Protein AF-A0A2U8I8Z3-F1 (afdb_monomer)

Radius of gyration: 23.78 Å; Cα contacts (8 Å, |Δi|>4): 12; chains: 1; bounding box: 50×33×73 Å

Secondary structure (DSSP, 8-state):
-------PPPGGGSS-PPPHHHHHHHHHHHHHHH---------HHHHHHHHHHHHHTT--HHHHHHHHHHHHHHTT-

Structure (mmCIF, N/CA/C/O backbone):
data_AF-A0A2U8I8Z3-F1
#
_entry.id   AF-A0A2U8I8Z3-F1
#
loop_
_atom_site.group_PDB
_atom_site.id
_atom_site.type_symbol
_atom_site.label_atom_id
_atom_site.label_alt_id
_atom_site.label_comp_id
_atom_site.label_asym_id
_atom_site.label_entity_id
_atom_site.label_seq_id
_atom_site.pdbx_PDB_ins_code
_atom_site.Cart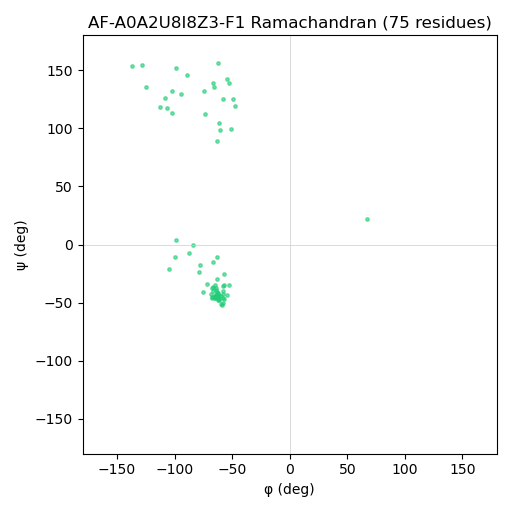n_x
_atom_site.Cartn_y
_atom_site.Cartn_z
_atom_site.occupancy
_atom_site.B_iso_or_equiv
_atom_site.auth_seq_id
_atom_site.auth_comp_id
_atom_site.auth_asym_id
_atom_site.auth_atom_id
_atom_site.pdbx_PDB_model_num
ATOM 1 N N . MET A 1 1 ? 36.376 22.469 -48.908 1.00 36.06 1 MET A N 1
ATOM 2 C CA . MET A 1 1 ? 36.598 21.163 -48.256 1.00 36.06 1 MET A CA 1
ATOM 3 C C . MET A 1 1 ? 36.494 21.401 -46.761 1.00 36.06 1 MET A C 1
ATOM 5 O O . MET A 1 1 ? 37.231 22.240 -46.267 1.00 36.06 1 MET A O 1
ATOM 9 N N . THR A 1 2 ? 35.518 20.805 -46.076 1.00 44.84 2 THR A N 1
ATOM 10 C CA . THR A 1 2 ? 35.259 21.062 -44.647 1.00 44.84 2 THR A CA 1
ATOM 11 C C . THR A 1 2 ? 35.827 19.904 -43.836 1.00 44.84 2 THR A C 1
ATOM 13 O O . THR A 1 2 ? 35.364 18.774 -43.972 1.00 44.84 2 THR A O 1
ATOM 16 N N . GLU A 1 3 ? 36.859 20.175 -43.041 1.00 50.75 3 GLU A N 1
ATOM 17 C CA . GLU A 1 3 ? 37.503 19.183 -42.178 1.00 50.75 3 GLU A CA 1
ATOM 18 C C . GLU A 1 3 ? 36.550 18.726 -41.054 1.00 50.75 3 GLU A C 1
ATOM 20 O O . GLU A 1 3 ? 35.832 19.551 -40.474 1.00 50.75 3 GLU A O 1
ATOM 25 N N . PRO A 1 4 ? 36.507 17.424 -40.716 1.00 50.22 4 PRO A N 1
ATOM 26 C CA . PRO A 1 4 ? 35.704 16.939 -39.606 1.00 50.22 4 PRO A 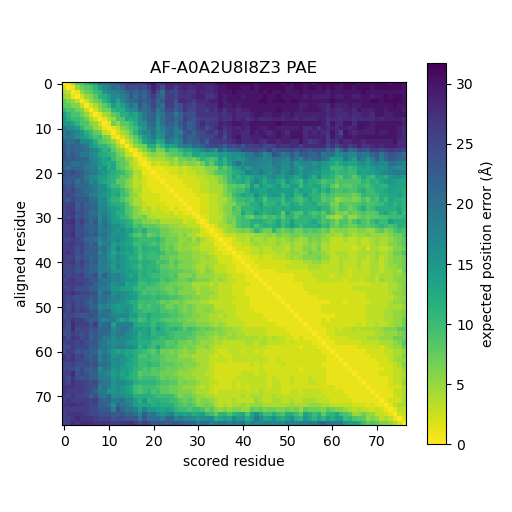CA 1
ATOM 27 C C . PRO A 1 4 ? 36.349 17.331 -38.270 1.00 50.22 4 PRO A C 1
ATOM 29 O O . PRO A 1 4 ? 37.398 16.832 -37.880 1.00 50.22 4 PRO A O 1
ATOM 32 N N . ASN A 1 5 ? 35.675 18.224 -37.547 1.00 51.38 5 ASN A N 1
ATO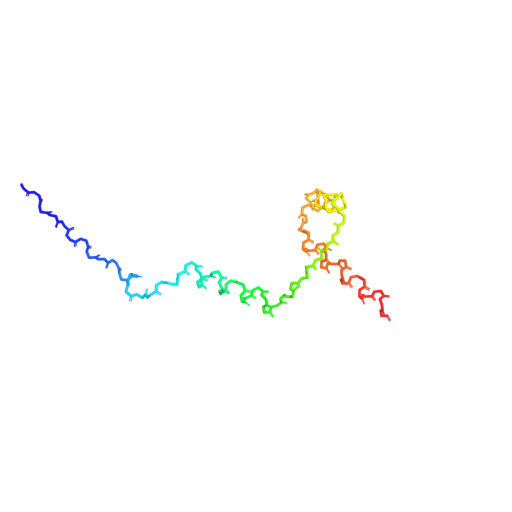M 33 C CA . ASN A 1 5 ? 36.000 18.614 -36.178 1.00 51.38 5 ASN A CA 1
ATOM 34 C C . ASN A 1 5 ? 35.896 17.394 -35.239 1.00 51.38 5 ASN A C 1
ATOM 36 O O . ASN A 1 5 ? 34.790 16.959 -34.892 1.00 51.38 5 ASN A O 1
ATOM 40 N N . GLU A 1 6 ? 37.040 16.842 -34.826 1.00 59.06 6 GLU A N 1
ATOM 41 C CA . GLU A 1 6 ? 37.133 15.838 -33.767 1.00 59.06 6 GLU A CA 1
ATOM 42 C C . GLU A 1 6 ? 36.665 16.442 -32.436 1.00 59.06 6 GLU A C 1
ATOM 44 O O . GLU A 1 6 ? 37.434 16.988 -31.642 1.00 59.06 6 GLU A O 1
ATOM 49 N N . LYS A 1 7 ? 35.361 16.340 -32.165 1.00 62.69 7 LYS A N 1
ATOM 50 C CA . LYS A 1 7 ? 34.788 16.708 -30.868 1.00 62.69 7 LYS A CA 1
ATOM 51 C C . LYS A 1 7 ? 35.421 15.832 -29.780 1.00 62.69 7 LYS A C 1
ATOM 53 O O . LYS A 1 7 ? 34.968 14.706 -29.557 1.00 62.69 7 LYS A O 1
ATOM 58 N N . LYS A 1 8 ? 36.432 16.357 -29.073 1.00 59.97 8 LYS A N 1
ATOM 59 C CA . LYS A 1 8 ? 36.990 15.753 -27.852 1.00 59.97 8 LYS A CA 1
ATOM 60 C C . LYS A 1 8 ? 35.834 15.356 -26.927 1.00 59.97 8 LYS A C 1
ATOM 62 O O . LYS A 1 8 ? 35.003 16.184 -26.548 1.00 59.97 8 LYS A O 1
ATOM 67 N N . LYS A 1 9 ? 35.730 14.056 -26.629 1.00 59.41 9 LYS A N 1
ATOM 68 C CA . LYS A 1 9 ? 34.677 13.501 -25.768 1.00 59.41 9 LYS A CA 1
ATOM 69 C C . LYS A 1 9 ? 34.766 14.193 -24.398 1.00 59.41 9 LYS A C 1
ATOM 71 O O . LYS A 1 9 ? 35.829 14.219 -23.795 1.00 59.41 9 LYS A O 1
ATOM 76 N N . ARG A 1 10 ? 33.651 14.773 -23.942 1.00 64.19 10 ARG A N 1
ATOM 77 C CA . ARG A 1 10 ? 33.534 15.511 -22.669 1.00 64.19 10 ARG A CA 1
ATOM 78 C C . ARG A 1 10 ? 34.002 14.656 -21.475 1.00 64.19 10 ARG A C 1
ATOM 80 O O . ARG A 1 10 ? 33.693 13.466 -21.437 1.00 64.19 10 ARG A O 1
ATOM 87 N N . GLU A 1 11 ? 34.668 15.272 -20.495 1.00 52.19 11 GLU A N 1
ATOM 88 C CA . GLU A 1 11 ? 35.323 14.610 -19.345 1.00 52.19 11 GLU A CA 1
ATOM 89 C C . GLU A 1 11 ? 34.421 13.723 -18.475 1.00 52.19 11 GLU A C 1
ATOM 91 O O . GLU A 1 11 ? 34.905 12.754 -17.905 1.00 52.19 11 GLU A O 1
ATOM 96 N N . TYR A 1 12 ? 33.101 13.940 -18.419 1.00 55.03 12 TYR A N 1
ATOM 97 C CA . TYR A 1 12 ? 32.204 13.016 -17.698 1.00 55.03 12 TYR A CA 1
ATOM 98 C C . TYR A 1 12 ? 32.169 11.600 -18.304 1.00 55.03 12 TYR A C 1
ATOM 100 O O . TYR A 1 12 ? 31.602 10.688 -17.713 1.00 55.03 12 TYR A O 1
ATOM 108 N N . ARG A 1 13 ? 32.751 11.404 -19.494 1.00 55.12 13 ARG A N 1
ATOM 109 C CA . ARG A 1 13 ? 32.959 10.086 -20.107 1.00 55.12 13 ARG A CA 1
ATOM 110 C C . ARG A 1 13 ? 34.241 9.387 -1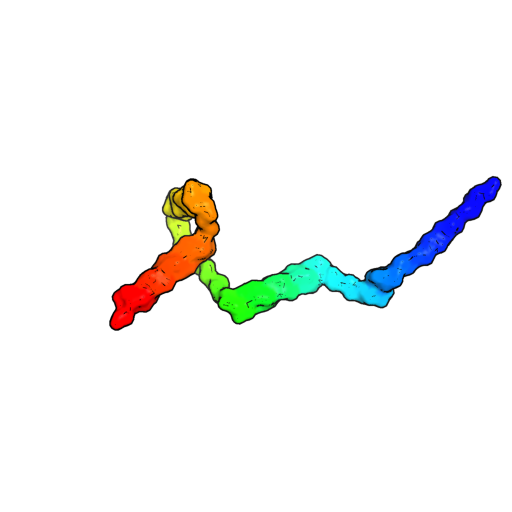9.621 1.00 55.12 13 ARG A C 1
ATOM 112 O O . ARG A 1 13 ? 34.505 8.289 -20.098 1.00 55.12 13 ARG A O 1
ATOM 119 N N . LEU A 1 14 ? 35.027 10.002 -18.726 1.00 57.47 14 LEU A N 1
ATOM 120 C CA . LEU A 1 14 ? 36.262 9.439 -18.149 1.00 57.47 14 LEU A CA 1
ATOM 121 C C . LEU A 1 14 ? 36.098 8.830 -16.745 1.00 57.47 14 LEU A C 1
ATOM 123 O O . LEU A 1 14 ? 37.006 8.146 -16.284 1.00 57.47 14 LEU A O 1
ATOM 127 N N . GLY A 1 15 ? 34.965 9.027 -16.070 1.00 56.88 15 GLY A N 1
ATOM 128 C CA . GLY A 1 15 ? 34.633 8.316 -14.832 1.00 56.88 15 GLY A CA 1
ATOM 129 C C . GLY A 1 15 ? 33.521 7.327 -15.126 1.00 56.88 15 GLY A C 1
ATOM 130 O O . GLY A 1 15 ? 32.517 7.748 -15.685 1.00 56.88 15 GLY A O 1
ATOM 131 N N . ASN A 1 16 ? 33.709 6.046 -14.801 1.00 63.81 16 ASN A N 1
ATOM 132 C CA . ASN A 1 16 ? 32.765 4.962 -15.087 1.00 63.81 16 ASN A CA 1
ATOM 133 C C . ASN A 1 16 ? 31.354 5.351 -14.589 1.00 63.81 16 ASN A C 1
ATOM 135 O O . ASN A 1 16 ? 31.119 5.310 -13.377 1.00 63.81 16 ASN A O 1
ATOM 139 N N . PRO A 1 17 ? 30.441 5.827 -15.462 1.00 71.69 17 PRO A N 1
ATOM 140 C CA . PRO A 1 17 ? 29.134 6.258 -15.006 1.00 71.69 17 PRO A CA 1
ATOM 141 C C . PRO A 1 17 ? 28.414 5.018 -14.495 1.00 71.69 17 PRO A C 1
ATOM 143 O O . PRO A 1 17 ? 28.463 3.971 -15.144 1.00 71.69 17 PRO A O 1
ATOM 146 N N . LEU A 1 18 ? 27.769 5.143 -13.334 1.00 69.06 18 LEU A N 1
ATOM 147 C CA . LEU A 1 18 ? 26.961 4.064 -12.780 1.00 69.06 18 LEU A CA 1
ATOM 148 C C . LEU A 1 18 ? 26.024 3.560 -13.880 1.00 69.06 18 LEU A C 1
ATOM 150 O O . LEU A 1 18 ? 25.290 4.325 -14.514 1.00 69.06 18 LEU A O 1
ATOM 154 N N . THR A 1 19 ? 26.081 2.264 -14.134 1.00 80.62 19 THR A N 1
ATOM 155 C CA . THR A 1 19 ? 25.145 1.613 -15.036 1.00 80.62 19 THR A CA 1
ATOM 156 C C . THR A 1 19 ? 23.735 1.764 -14.469 1.00 80.62 19 THR A C 1
ATOM 158 O O . THR A 1 19 ? 23.540 1.917 -13.259 1.00 80.62 19 THR A O 1
ATOM 161 N N . GLN A 1 20 ? 22.713 1.681 -15.324 1.00 79.50 20 GLN A N 1
ATOM 162 C CA . GLN A 1 20 ? 21.319 1.719 -14.867 1.00 79.50 20 GL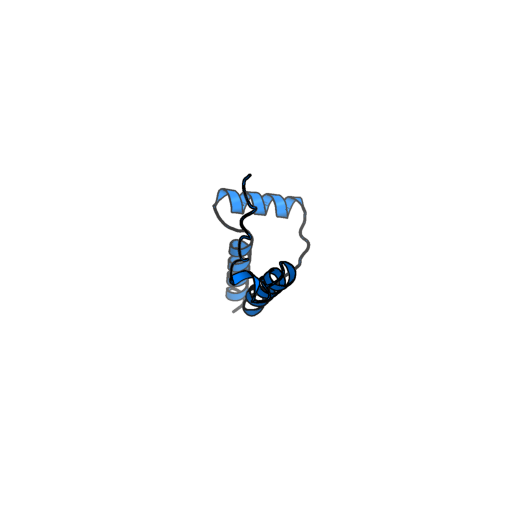N A CA 1
ATOM 163 C C . GLN A 1 20 ? 21.053 0.679 -13.760 1.00 79.50 20 GLN A C 1
ATOM 165 O O . GLN A 1 20 ? 20.311 0.945 -12.819 1.00 79.50 20 GLN A O 1
ATOM 170 N N . SER A 1 21 ? 21.715 -0.480 -13.837 1.00 82.44 21 SER A N 1
ATOM 171 C CA . SER A 1 21 ? 21.642 -1.528 -12.818 1.00 82.44 21 SER A CA 1
ATOM 172 C C . SER A 1 21 ? 22.207 -1.082 -11.468 1.00 82.44 21 SER A C 1
ATOM 174 O O . SER A 1 21 ? 21.605 -1.355 -10.432 1.00 82.44 21 SER A O 1
ATOM 176 N N . GLU A 1 22 ? 23.347 -0.392 -11.452 1.00 83.50 22 GLU A N 1
ATOM 177 C CA . GLU A 1 22 ? 23.951 0.094 -10.207 1.00 83.50 22 GLU A CA 1
ATOM 178 C C . GLU A 1 22 ? 23.154 1.259 -9.606 1.00 83.50 22 GLU A C 1
ATOM 180 O O . GLU A 1 22 ? 23.022 1.352 -8.384 1.00 83.50 22 GLU A O 1
ATOM 185 N N . TYR A 1 23 ? 22.550 2.107 -10.444 1.00 85.19 23 TYR A N 1
ATOM 186 C CA . TYR A 1 23 ? 21.590 3.115 -9.990 1.00 85.19 23 TYR A CA 1
ATOM 187 C C . TYR A 1 23 ? 20.368 2.484 -9.319 1.00 85.19 23 TYR A C 1
ATOM 189 O O . TYR A 1 23 ? 20.002 2.895 -8.216 1.00 85.19 23 TYR A O 1
ATOM 197 N N . ASN A 1 24 ? 19.768 1.472 -9.951 1.00 85.88 24 ASN A N 1
ATOM 198 C CA . ASN A 1 24 ? 18.607 0.769 -9.407 1.00 85.88 24 ASN A CA 1
ATOM 199 C C . ASN A 1 24 ? 18.952 0.099 -8.071 1.00 85.88 24 ASN A C 1
ATOM 201 O O . ASN A 1 24 ? 18.245 0.302 -7.087 1.00 85.88 24 ASN A O 1
ATOM 205 N N . LYS A 1 25 ? 20.091 -0.605 -8.004 1.00 85.81 25 LYS A N 1
ATOM 206 C CA . LYS A 1 25 ? 20.573 -1.246 -6.775 1.00 85.81 25 LYS A CA 1
ATOM 207 C C . LYS A 1 25 ? 20.747 -0.236 -5.641 1.00 85.81 25 LYS A C 1
ATOM 209 O O . LYS A 1 25 ? 20.246 -0.447 -4.544 1.00 85.81 25 LYS A O 1
ATOM 214 N N . ARG A 1 26 ? 21.387 0.905 -5.912 1.00 84.81 26 ARG A N 1
ATOM 215 C CA . ARG A 1 26 ? 21.596 1.956 -4.906 1.00 84.81 26 ARG A CA 1
ATOM 216 C C . ARG A 1 26 ? 20.284 2.591 -4.436 1.00 84.81 26 ARG A C 1
ATOM 218 O O . ARG A 1 26 ? 20.175 2.996 -3.280 1.00 84.81 26 ARG A O 1
ATOM 225 N N . PHE A 1 27 ? 19.302 2.725 -5.325 1.00 82.44 27 PHE A N 1
ATOM 226 C CA . PHE A 1 27 ? 17.970 3.218 -4.976 1.00 82.44 27 PHE A CA 1
ATOM 227 C C . PHE A 1 27 ? 17.222 2.225 -4.076 1.00 82.44 27 PHE A C 1
ATOM 229 O O . PHE A 1 27 ? 16.678 2.627 -3.046 1.00 82.44 27 PHE A O 1
ATOM 236 N N . GLU A 1 28 ? 17.252 0.936 -4.417 1.00 82.62 28 GLU A N 1
ATOM 237 C CA . GLU A 1 28 ? 16.661 -0.128 -3.603 1.00 82.62 28 GLU A CA 1
ATOM 238 C C . GLU A 1 28 ? 17.326 -0.231 -2.229 1.00 82.62 28 GLU A C 1
ATOM 240 O O . GLU A 1 28 ? 16.618 -0.199 -1.227 1.00 82.62 28 GLU A O 1
ATOM 245 N N . GLU A 1 29 ? 18.661 -0.238 -2.165 1.00 83.06 29 GLU A N 1
ATOM 246 C CA . GLU A 1 29 ? 19.427 -0.292 -0.911 1.00 83.06 29 GLU A CA 1
ATOM 247 C C . GLU A 1 29 ? 19.033 0.831 0.055 1.00 83.06 29 GLU A C 1
ATOM 249 O O . GLU A 1 29 ? 18.838 0.594 1.250 1.00 83.06 29 GLU A O 1
ATOM 254 N N . ARG A 1 30 ? 18.864 2.059 -0.456 1.00 82.88 30 ARG A N 1
ATOM 255 C CA . ARG A 1 30 ? 18.386 3.195 0.348 1.00 82.88 30 ARG A CA 1
ATOM 256 C C . ARG A 1 30 ? 16.971 2.959 0.858 1.00 82.88 30 ARG A C 1
ATOM 258 O O . ARG A 1 30 ? 16.709 3.175 2.037 1.00 82.88 30 ARG A O 1
ATOM 265 N N . LYS A 1 31 ? 16.072 2.487 -0.007 1.00 81.75 31 LYS A N 1
ATOM 266 C CA . LYS A 1 31 ? 14.668 2.249 0.339 1.00 81.75 31 LYS A CA 1
ATOM 267 C C . LYS A 1 31 ? 14.524 1.155 1.401 1.00 81.75 31 LYS A C 1
ATOM 269 O O . LYS A 1 31 ? 13.724 1.311 2.321 1.00 81.75 31 LYS A O 1
ATOM 274 N N . THR A 1 32 ? 15.327 0.095 1.309 1.00 82.56 32 THR A N 1
ATOM 275 C CA . THR A 1 32 ? 15.314 -1.042 2.242 1.00 82.56 32 THR A CA 1
ATOM 276 C C . THR A 1 32 ? 16.011 -0.773 3.571 1.00 82.56 32 THR A C 1
ATOM 278 O O . THR A 1 32 ? 15.805 -1.518 4.523 1.00 82.56 32 THR A O 1
ATOM 281 N N . LYS A 1 33 ? 16.849 0.270 3.658 1.00 85.62 33 LYS A N 1
ATOM 282 C CA . LYS A 1 33 ? 17.561 0.608 4.899 1.00 85.62 33 LYS A CA 1
ATOM 283 C C . LYS A 1 33 ? 16.608 1.082 5.999 1.00 85.62 33 LYS A C 1
ATOM 285 O O . LYS A 1 33 ? 16.820 0.766 7.163 1.00 85.62 33 LYS A O 1
ATOM 290 N N . GLU A 1 34 ? 15.577 1.832 5.620 1.00 83.81 34 GLU A N 1
ATOM 291 C CA . GLU A 1 34 ? 14.596 2.412 6.548 1.00 83.81 34 GLU A CA 1
ATOM 292 C C . GLU A 1 34 ? 13.252 1.676 6.523 1.00 83.81 34 GLU A C 1
ATOM 294 O O . GLU A 1 34 ? 12.495 1.745 7.487 1.00 83.81 34 GLU A O 1
ATOM 299 N N . ASN A 1 35 ? 12.955 0.944 5.444 1.00 86.44 35 ASN A N 1
ATOM 300 C CA . ASN A 1 35 ? 11.659 0.302 5.246 1.00 86.44 35 ASN A CA 1
ATOM 301 C C . ASN A 1 35 ? 11.814 -1.198 5.011 1.00 86.44 35 ASN A C 1
ATOM 303 O O . ASN A 1 35 ? 12.619 -1.637 4.189 1.00 86.44 35 ASN A O 1
ATOM 307 N N . LYS A 1 36 ? 10.966 -1.991 5.666 1.00 87.31 36 LYS A N 1
ATOM 308 C CA . LYS A 1 36 ? 10.836 -3.423 5.387 1.00 87.31 36 LYS A CA 1
ATOM 309 C C . LYS A 1 36 ? 9.700 -3.650 4.393 1.00 87.31 36 LYS A C 1
ATOM 311 O O . LYS A 1 36 ? 8.593 -3.161 4.602 1.00 87.31 36 LYS A O 1
ATOM 316 N N . SER A 1 37 ? 9.955 -4.400 3.321 1.00 87.50 37 SER A N 1
ATOM 317 C CA . SER A 1 37 ? 8.900 -4.776 2.378 1.00 87.50 37 SER A CA 1
ATOM 318 C C . SER A 1 37 ? 8.001 -5.858 2.981 1.00 87.50 37 SER A C 1
ATOM 320 O O . SER A 1 37 ? 8.473 -6.863 3.514 1.00 87.50 37 SER A O 1
ATOM 322 N N . ILE A 1 38 ? 6.689 -5.649 2.888 1.00 89.06 38 ILE A N 1
ATOM 323 C CA . ILE A 1 38 ? 5.670 -6.628 3.269 1.00 89.06 38 ILE A CA 1
ATOM 324 C C . ILE A 1 38 ? 4.966 -7.051 1.985 1.00 89.06 38 ILE A C 1
ATOM 326 O O . ILE A 1 38 ? 4.378 -6.222 1.292 1.00 89.06 38 ILE A O 1
ATOM 330 N N . ARG A 1 39 ? 5.055 -8.338 1.642 1.00 91.06 39 ARG A N 1
ATOM 331 C CA . ARG A 1 39 ? 4.363 -8.910 0.485 1.00 91.06 39 ARG A CA 1
ATOM 332 C C . ARG A 1 39 ? 3.204 -9.753 0.989 1.00 91.06 39 ARG A C 1
ATOM 334 O O . ARG A 1 39 ? 3.423 -10.729 1.697 1.00 91.06 39 ARG A O 1
ATOM 341 N N . MET A 1 40 ? 1.988 -9.366 0.626 1.00 90.19 40 MET A N 1
ATOM 342 C CA . MET A 1 40 ? 0.770 -10.049 1.045 1.00 90.19 40 MET A CA 1
ATOM 343 C C . MET A 1 40 ? -0.197 -10.196 -0.123 1.00 90.19 40 MET A C 1
ATOM 345 O O . MET A 1 40 ? -0.171 -9.404 -1.065 1.00 90.19 40 MET A O 1
ATOM 349 N N . PHE A 1 41 ? -1.041 -11.217 -0.041 1.00 94.31 41 PHE A N 1
ATOM 350 C CA . PHE A 1 41 ? -2.155 -11.415 -0.955 1.00 94.31 41 PHE A CA 1
ATOM 351 C C . PHE A 1 41 ? -3.436 -10.984 -0.255 1.00 94.31 41 PHE A C 1
ATOM 353 O O . PHE A 1 41 ? -3.684 -11.360 0.888 1.00 94.31 41 PHE A O 1
ATOM 360 N N . VAL A 1 42 ? -4.235 -10.191 -0.955 1.00 93.81 42 VAL A N 1
ATOM 361 C CA . VAL A 1 42 ? -5.554 -9.734 -0.521 1.00 93.81 42 VAL A CA 1
ATOM 362 C C . VAL A 1 42 ? -6.557 -10.029 -1.636 1.00 93.81 42 VAL A C 1
ATOM 364 O O . VAL A 1 42 ? -6.146 -10.126 -2.798 1.00 93.81 42 VAL A O 1
ATOM 367 N N . PRO A 1 43 ? -7.853 -10.195 -1.319 1.00 97.81 43 PRO A N 1
ATOM 368 C CA . PRO A 1 43 ? -8.886 -10.342 -2.336 1.00 97.81 43 PRO A CA 1
ATOM 369 C C . PRO A 1 43 ? -8.827 -9.206 -3.362 1.00 97.81 43 PRO A C 1
ATOM 371 O O . PRO A 1 43 ? -8.623 -8.049 -2.996 1.00 97.81 43 PRO A O 1
ATOM 374 N N . TYR A 1 44 ? -9.007 -9.543 -4.640 1.00 96.38 44 TYR A N 1
ATOM 375 C CA . TYR A 1 44 ? -8.852 -8.593 -5.744 1.00 96.38 44 TYR A CA 1
ATOM 376 C C . TYR A 1 44 ? -9.784 -7.384 -5.606 1.00 96.38 44 TYR A C 1
ATOM 378 O O . TYR A 1 44 ? -9.319 -6.248 -5.627 1.00 96.38 44 TYR A O 1
ATOM 386 N N . GLU A 1 45 ? -11.073 -7.640 -5.375 1.00 97.62 45 GLU A N 1
ATOM 387 C CA . GLU A 1 45 ? -12.083 -6.589 -5.194 1.00 97.62 45 GLU A CA 1
ATOM 388 C C . GLU A 1 45 ? -11.722 -5.659 -4.030 1.00 97.62 45 GLU A C 1
ATOM 390 O O . GLU A 1 45 ? -11.748 -4.441 -4.168 1.00 97.62 45 GLU A O 1
ATOM 395 N N . LEU A 1 46 ? -11.255 -6.228 -2.912 1.00 96.38 46 LEU A N 1
ATOM 396 C CA . LEU A 1 46 ? -10.839 -5.450 -1.747 1.00 96.38 46 LEU A CA 1
ATOM 397 C C . LEU A 1 46 ? -9.647 -4.535 -2.066 1.00 96.38 46 LEU A C 1
ATOM 399 O O . LEU A 1 46 ? -9.606 -3.390 -1.619 1.00 96.38 46 LEU A O 1
ATOM 403 N N . ALA A 1 47 ? -8.674 -5.025 -2.836 1.00 95.19 47 ALA A N 1
ATOM 404 C CA . ALA A 1 47 ? -7.523 -4.227 -3.246 1.00 95.19 47 ALA A CA 1
ATOM 405 C C . ALA A 1 47 ? -7.920 -3.080 -4.187 1.00 95.19 47 ALA A C 1
ATOM 407 O O . ALA A 1 47 ? -7.393 -1.973 -4.063 1.00 95.19 47 ALA A O 1
ATOM 408 N N . GLU A 1 48 ? -8.844 -3.331 -5.116 1.00 97.44 48 GLU A N 1
ATOM 409 C CA . GLU A 1 48 ? -9.341 -2.312 -6.041 1.00 97.44 48 GLU A CA 1
ATOM 410 C C . GLU A 1 48 ? -10.177 -1.248 -5.321 1.00 97.44 48 GLU A C 1
ATOM 412 O O . GLU A 1 48 ? -9.964 -0.053 -5.550 1.00 97.44 48 GLU A O 1
ATOM 417 N N . ASP A 1 49 ? -11.047 -1.644 -4.393 1.00 97.19 49 ASP A N 1
ATOM 418 C CA . ASP A 1 49 ? -11.816 -0.708 -3.570 1.00 97.19 49 ASP A CA 1
ATOM 419 C C . ASP A 1 49 ? -10.903 0.150 -2.690 1.00 97.19 49 ASP A C 1
ATOM 421 O O . ASP A 1 49 ? -11.024 1.378 -2.671 1.00 97.19 49 ASP A O 1
ATOM 425 N N . PHE A 1 50 ? -9.914 -0.467 -2.038 1.00 95.88 50 PHE A N 1
ATOM 426 C CA . PHE A 1 50 ? -8.922 0.249 -1.237 1.00 95.88 50 PHE A CA 1
ATOM 427 C C . PHE A 1 50 ? -8.132 1.261 -2.075 1.00 95.88 50 PHE A C 1
ATOM 429 O O . PHE A 1 50 ? -7.963 2.420 -1.692 1.00 95.88 50 PHE A O 1
ATOM 436 N N . LYS A 1 51 ? -7.702 0.865 -3.275 1.00 95.62 51 LYS A N 1
ATOM 437 C CA . LYS A 1 51 ? -6.992 1.744 -4.209 1.00 95.62 51 LYS A CA 1
ATOM 438 C C . LYS A 1 51 ? -7.854 2.924 -4.659 1.00 95.62 51 LYS A C 1
ATOM 440 O O . LYS A 1 51 ? -7.347 4.046 -4.748 1.00 95.62 51 LYS A O 1
ATOM 445 N N . ARG A 1 52 ? -9.142 2.699 -4.942 1.00 97.12 52 ARG A N 1
ATOM 446 C CA . ARG A 1 52 ? -10.097 3.766 -5.289 1.00 97.12 52 ARG A CA 1
ATOM 447 C C . ARG A 1 52 ? -10.294 4.727 -4.124 1.00 97.12 52 ARG A C 1
ATOM 449 O O . ARG A 1 52 ? -10.246 5.936 -4.345 1.00 97.12 52 ARG A O 1
ATOM 456 N N . TYR A 1 53 ? -10.437 4.205 -2.908 1.00 96.31 53 TYR A N 1
ATOM 457 C CA . TYR A 1 53 ? -10.538 5.006 -1.691 1.00 96.31 53 TYR A CA 1
ATOM 458 C C . TYR A 1 53 ? -9.305 5.898 -1.492 1.00 96.31 53 TYR A C 1
ATOM 460 O O . TYR A 1 53 ? -9.445 7.114 -1.359 1.00 96.31 53 TYR A O 1
ATOM 468 N N . CYS A 1 54 ? -8.095 5.333 -1.547 1.00 96.62 54 CYS A N 1
ATOM 469 C CA . CYS A 1 54 ? -6.859 6.107 -1.407 1.00 96.62 54 CYS A CA 1
ATOM 470 C C . CYS A 1 54 ? -6.773 7.211 -2.472 1.00 96.62 54 CYS A C 1
ATOM 472 O O . CYS A 1 54 ? -6.525 8.371 -2.147 1.0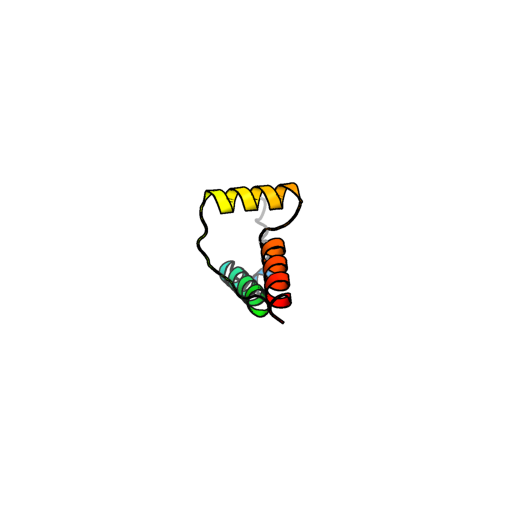0 96.62 54 CYS A O 1
ATOM 474 N N . LYS A 1 55 ? -7.076 6.881 -3.736 1.00 94.94 55 LYS A N 1
ATOM 475 C CA . LYS A 1 55 ? -7.069 7.851 -4.840 1.00 94.94 55 LYS A CA 1
ATOM 476 C C . LYS A 1 55 ? -8.088 8.976 -4.641 1.00 94.94 55 LYS A C 1
ATOM 478 O O . LYS A 1 55 ? -7.758 10.128 -4.906 1.00 94.94 55 LYS A O 1
ATOM 483 N N . GLY A 1 56 ? -9.299 8.655 -4.184 1.00 96.31 56 GLY A N 1
ATOM 484 C CA . GLY A 1 56 ? -10.355 9.638 -3.921 1.00 96.31 56 GLY A CA 1
ATOM 485 C C . GLY A 1 56 ? -9.986 10.641 -2.825 1.00 96.31 56 GLY A C 1
ATOM 486 O O . GLY A 1 56 ? -10.400 11.792 -2.894 1.00 96.31 56 GLY A O 1
ATOM 487 N N . ASN A 1 57 ? -9.153 10.225 -1.870 1.00 94.12 57 ASN A N 1
ATOM 488 C CA . ASN A 1 57 ? -8.707 11.050 -0.747 1.00 94.12 57 ASN A CA 1
ATOM 489 C C . ASN A 1 57 ? -7.309 11.669 -0.946 1.00 94.12 57 ASN A C 1
ATOM 491 O O . ASN A 1 57 ? -6.789 12.303 -0.034 1.00 94.12 57 ASN A O 1
ATOM 495 N N . GLY A 1 58 ? -6.672 11.480 -2.110 1.00 94.56 58 GLY A N 1
ATOM 496 C CA . GLY A 1 58 ? -5.312 11.976 -2.362 1.00 94.56 58 GLY A CA 1
ATOM 497 C C . GLY A 1 58 ? -4.225 11.286 -1.526 1.00 94.56 58 GLY A C 1
ATOM 498 O O . GLY A 1 58 ? -3.148 11.844 -1.336 1.00 94.56 58 GLY A O 1
ATOM 499 N N . LEU A 1 59 ? -4.500 10.080 -1.028 1.00 94.81 59 LEU A N 1
ATOM 500 C CA . LEU A 1 59 ? -3.600 9.289 -0.193 1.00 94.81 59 LEU A CA 1
ATOM 501 C C . LEU A 1 59 ? -2.875 8.226 -1.020 1.00 94.81 59 LEU A C 1
ATOM 503 O O . LEU A 1 59 ? -3.406 7.709 -2.009 1.00 94.81 59 LEU A O 1
ATOM 507 N N . THR A 1 60 ? -1.675 7.839 -0.588 1.00 94.50 60 THR A N 1
ATOM 508 C CA . THR A 1 60 ? -1.018 6.648 -1.134 1.00 94.50 60 THR A CA 1
ATOM 509 C C . THR A 1 60 ? -1.425 5.410 -0.338 1.00 94.50 60 THR A C 1
ATOM 511 O O . THR A 1 60 ? -1.603 5.464 0.877 1.00 94.50 60 THR A O 1
ATOM 514 N N . MET A 1 61 ? -1.528 4.261 -1.015 1.00 93.25 61 MET A N 1
ATOM 515 C CA . MET A 1 61 ? -1.804 2.982 -0.343 1.00 93.25 61 MET A CA 1
ATOM 516 C C . MET A 1 61 ? -0.759 2.667 0.735 1.00 93.25 61 MET A C 1
ATOM 518 O O . MET A 1 61 ? -1.094 2.088 1.762 1.00 93.25 61 MET A O 1
ATOM 522 N N . GLN A 1 62 ? 0.501 3.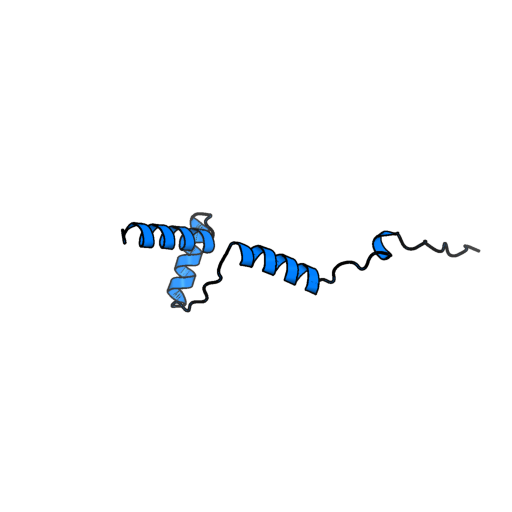050 0.505 1.00 92.88 62 GLN A N 1
ATOM 523 C CA . GLN A 1 62 ? 1.580 2.833 1.463 1.00 92.88 62 GLN A CA 1
ATOM 524 C C . GLN A 1 62 ? 1.350 3.638 2.746 1.00 92.88 62 GLN A C 1
ATOM 526 O O . GLN A 1 62 ? 1.486 3.077 3.832 1.00 92.88 62 GLN A O 1
ATOM 531 N N . ASP A 1 63 ? 0.978 4.914 2.631 1.00 92.19 63 ASP A N 1
ATOM 532 C CA . ASP A 1 63 ? 0.736 5.771 3.796 1.00 92.19 63 ASP A CA 1
ATOM 533 C C . ASP A 1 63 ? -0.462 5.259 4.593 1.00 92.19 63 ASP A C 1
ATOM 535 O O . ASP A 1 63 ? -0.360 5.058 5.800 1.00 92.19 63 ASP A O 1
ATOM 539 N N . THR A 1 64 ? -1.562 4.929 3.909 1.00 95.00 64 THR A N 1
ATOM 540 C CA . THR A 1 64 ? -2.764 4.397 4.561 1.00 95.00 64 THR A CA 1
ATOM 541 C C . THR A 1 64 ? -2.485 3.074 5.281 1.00 95.00 64 THR A C 1
ATOM 543 O O . THR A 1 64 ? -2.888 2.909 6.427 1.00 95.00 64 THR A O 1
ATOM 546 N N . VAL A 1 65 ? -1.749 2.141 4.663 1.00 94.44 65 VAL A N 1
ATOM 547 C CA . VAL A 1 65 ? -1.351 0.886 5.330 1.00 94.44 65 VAL A CA 1
ATOM 548 C C . VAL A 1 65 ? -0.426 1.153 6.520 1.00 94.44 65 VAL A C 1
ATOM 550 O O . VAL A 1 65 ? -0.534 0.478 7.540 1.00 94.44 65 VAL A O 1
ATOM 553 N N . THR A 1 66 ? 0.474 2.131 6.414 1.00 93.12 66 THR A N 1
ATOM 554 C CA . THR A 1 66 ? 1.397 2.479 7.502 1.00 93.12 66 THR A CA 1
ATOM 555 C C . THR A 1 66 ? 0.648 3.026 8.715 1.00 93.12 66 THR A C 1
ATOM 557 O O . THR A 1 66 ? 0.937 2.597 9.832 1.00 93.12 66 THR A O 1
ATOM 560 N N . GLU A 1 67 ? -0.327 3.915 8.513 1.00 93.44 67 GLU A N 1
ATOM 561 C CA . GLU A 1 67 ? -1.157 4.437 9.606 1.00 93.44 67 GLU A CA 1
ATOM 562 C C . GLU A 1 67 ? -2.024 3.343 10.232 1.00 93.44 67 GLU A C 1
ATOM 564 O O . GLU A 1 6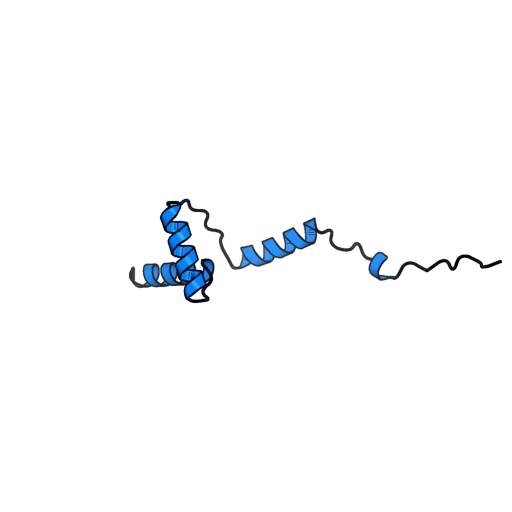7 ? -1.993 3.173 11.447 1.00 93.44 67 GLU A O 1
ATOM 569 N N . LEU A 1 68 ? -2.679 2.502 9.422 1.00 93.50 68 LEU A N 1
ATOM 570 C CA . LEU A 1 68 ? -3.460 1.368 9.934 1.00 93.50 68 LEU A CA 1
ATOM 571 C C . LEU A 1 68 ? -2.608 0.412 10.785 1.00 93.50 68 LEU A C 1
ATOM 573 O O . LEU A 1 68 ? -3.056 -0.075 11.822 1.00 93.50 68 LEU A O 1
ATOM 577 N N . LEU A 1 69 ? -1.361 0.148 10.377 1.00 93.75 69 LEU A N 1
ATOM 578 C CA . LEU A 1 69 ? -0.428 -0.660 11.167 1.00 93.75 69 LEU A CA 1
ATOM 579 C C . LEU A 1 69 ? -0.031 0.031 12.479 1.00 93.75 69 LEU A C 1
ATOM 581 O O . LEU A 1 69 ? 0.128 -0.652 13.490 1.00 93.75 69 LEU A O 1
ATOM 585 N N . ARG A 1 70 ? 0.135 1.359 12.492 1.00 93.69 70 ARG A N 1
ATOM 586 C CA . ARG A 1 70 ? 0.436 2.120 13.717 1.00 93.69 70 ARG A CA 1
ATOM 587 C C . ARG A 1 70 ? -0.739 2.118 14.687 1.00 93.69 70 ARG A C 1
ATOM 589 O O . ARG A 1 70 ? -0.521 1.867 15.871 1.00 93.69 70 ARG A O 1
ATOM 596 N N . GLU A 1 71 ? -1.951 2.358 14.195 1.00 94.75 71 GLU A N 1
ATOM 597 C CA . GLU A 1 71 ? -3.185 2.319 14.988 1.00 94.75 71 GLU A CA 1
ATOM 598 C C . GLU A 1 71 ? -3.376 0.930 15.605 1.00 94.75 71 GLU A C 1
ATOM 600 O O . GLU A 1 71 ? -3.435 0.797 16.826 1.00 94.75 71 GLU A O 1
ATOM 605 N N . PHE A 1 72 ? -3.295 -0.12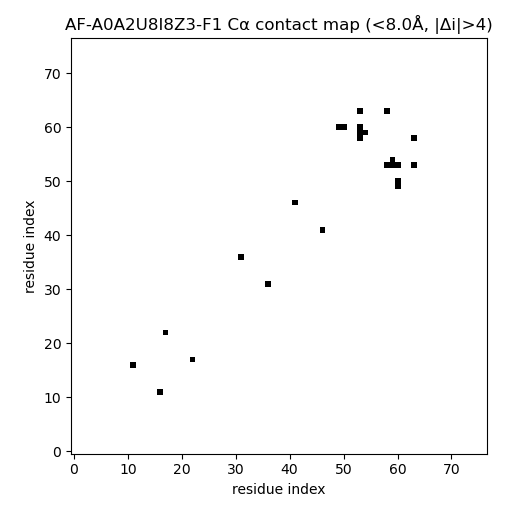6 14.788 1.00 94.00 72 PHE A N 1
ATOM 606 C CA . PHE A 1 72 ? -3.434 -1.506 15.257 1.00 94.00 72 PHE A CA 1
ATOM 607 C C . PHE A 1 72 ? -2.407 -1.894 16.331 1.00 94.00 72 PHE A C 1
ATOM 609 O O . PHE A 1 72 ? -2.714 -2.665 17.239 1.00 94.00 72 PHE A O 1
ATOM 616 N N . MET A 1 73 ? -1.173 -1.389 16.239 1.00 93.75 73 MET A N 1
ATOM 617 C CA . MET A 1 73 ? -0.137 -1.639 17.247 1.00 93.75 73 MET A CA 1
ATOM 618 C C . MET A 1 73 ? -0.301 -0.775 18.503 1.00 93.75 73 MET A C 1
ATOM 620 O O . MET A 1 73 ? 0.200 -1.158 19.560 1.00 93.75 73 MET A O 1
ATOM 624 N N . SER A 1 74 ? -0.980 0.368 18.399 1.00 90.88 74 SER A N 1
ATOM 625 C CA . SER A 1 74 ? -1.278 1.248 19.532 1.00 90.88 74 SER A CA 1
ATOM 626 C C . SER A 1 74 ? -2.403 0.676 20.390 1.00 90.88 74 SER A C 1
ATOM 628 O O . SER A 1 74 ? -2.263 0.647 21.607 1.00 90.88 74 SER A O 1
ATOM 630 N N . ASP A 1 75 ? -3.438 0.108 19.767 1.00 82.56 75 ASP A N 1
ATOM 631 C CA . ASP A 1 75 ? -4.570 -0.542 20.453 1.00 82.56 75 ASP A CA 1
ATOM 632 C C . ASP A 1 75 ? -4.185 -1.830 21.204 1.00 82.56 75 ASP A C 1
ATOM 634 O O . ASP A 1 75 ? -4.949 -2.360 22.009 1.00 82.56 75 ASP A O 1
ATOM 638 N N . LYS A 1 76 ? -3.000 -2.377 20.918 1.00 71.12 76 LYS A N 1
ATOM 639 C CA . LYS A 1 76 ? -2.459 -3.597 21.539 1.00 71.12 76 LYS A CA 1
ATOM 640 C C . LYS A 1 76 ? -1.686 -3.335 22.838 1.00 71.12 76 LYS A C 1
ATOM 642 O O . LYS A 1 76 ? -1.247 -4.309 23.455 1.00 71.12 76 LYS A O 1
ATOM 647 N N . LYS A 1 77 ? -1.447 -2.072 23.198 1.00 54.41 77 LYS A N 1
ATOM 648 C CA . LYS A 1 77 ? -0.773 -1.662 24.440 1.00 54.41 77 LYS A CA 1
ATOM 649 C C . LYS A 1 77 ? -1.778 -1.364 25.540 1.00 54.41 77 LYS A C 1
ATOM 651 O O . LYS A 1 77 ? -1.442 -1.708 26.693 1.00 54.41 77 LYS A O 1
#

pLDDT: mean 82.05, std 16.02, range [36.06, 97.81]

Mean predicted aligned error: 12.02 Å

Nearest PDB structures (foldseek):
  7vp4-assembly1_B  TM=5.218E-01  e=7.277E+00  Arabidopsis thaliana

Foldseek 3Di:
DDDDPPPDDDCVVVDDPQDPVNVVVVVVVVVVVVDDDDDDDDDPVVVVVLCVVCVVVVHDPVVVVVVVVVVVVVVVD

Solvent-accessible surface area (backbone atoms only — not comparable to full-atom values): 5023 Å² total; per-residue (Å²): 137,85,79,84,79,81,74,75,77,61,71,80,76,75,50,89,69,76,48,73,66,55,50,51,50,55,52,49,54,59,53,53,72,84,41,82,90,81,89,82,89,71,60,65,68,60,53,53,53,52,51,50,52,25,57,76,69,77,44,52,67,67,56,56,51,52,50,54,53,51,51,59,59,56,78,72,110

Organism: NCBI:txid1878942

Sequence (77 aa):
MTEPNEKKKREYRLGNPLTQSEYNKRFEERKTKENKSIRMFVPYELAEDFKRYCKGNGLTMQDTVTELLREFMSDKK

InterPro domains:
  IPR010985 Ribbon-helix-helix [SSF47598] (24-73)
  IPR013321 Arc-type ribbon-helix-helix [G3DSA:1.10.1220.10] (26-77)
  IPR019661 Replication regulatory protein RepA2 [PF10723] (5-70)